Protein AF-A0A0G4EWW9-F1 (afdb_monomer_lite)

Organism: Vitrella brassicaformis (strain CCMP3155) (NCBI:txid1169540)

Sequence (139 aa):
MASVWSFIAWICAPIAATLCILLLSGVVMLERLGHALCAAHISIGLARIRVVTFITLVTLVLFAYESVDLQKMRSTQAAASPYQVQMEDRWKMNLWRHQRNWWISLFNITLWIVCWRVSQLIAYYRKRIEQLKMSIKSQ

Foldseek 3Di:
DCDPLNCLQPPLLVVLVLLLCLLVVPDPVSVVVSLVQQQDWDDDDPDTDGPLVVQLVVLVVQLVVLVVVLVVLVVVVVVDDPPCPPVVVVSVVVNVVSVVSNVSSVSSSVSSVSSNVSSVVVVVVVVVVVVVVVVVVVD

Structure (mmCIF, N/CA/C/O backbone):
data_AF-A0A0G4EWW9-F1
#
_entry.id   AF-A0A0G4EWW9-F1
#
loop_
_atom_site.group_PDB
_atom_site.id
_atom_site.type_symbol
_atom_site.label_atom_id
_atom_site.label_alt_id
_atom_site.label_comp_id
_atom_site.label_asym_id
_atom_site.label_entity_id
_atom_site.label_seq_id
_atom_site.pdbx_PDB_ins_code
_atom_site.Cartn_x
_atom_site.Cartn_y
_atom_site.Cartn_z
_atom_site.occupancy
_atom_site.B_iso_or_equiv
_atom_site.auth_seq_id
_atom_site.auth_comp_id
_atom_site.auth_asym_id
_atom_site.auth_atom_id
_atom_site.pdbx_PDB_model_num
ATOM 1 N N . MET A 1 1 ? -5.141 -10.012 -21.150 1.00 42.66 1 MET A N 1
ATOM 2 C CA . MET A 1 1 ? -4.552 -10.526 -19.894 1.00 42.66 1 MET A CA 1
ATOM 3 C C . MET A 1 1 ? -4.548 -9.386 -18.889 1.00 42.66 1 MET A C 1
ATOM 5 O O . MET A 1 1 ? -3.990 -8.340 -19.202 1.00 42.66 1 MET A O 1
ATOM 9 N N . ALA A 1 2 ? -5.239 -9.521 -17.756 1.00 55.81 2 ALA A N 1
ATOM 10 C CA . ALA A 1 2 ? -5.233 -8.483 -16.728 1.00 55.81 2 ALA A CA 1
ATOM 11 C C . ALA A 1 2 ? -3.815 -8.376 -16.152 1.00 55.81 2 ALA A C 1
ATOM 13 O O . ALA A 1 2 ? -3.299 -9.337 -15.589 1.00 55.81 2 ALA A O 1
ATOM 14 N N . SER A 1 3 ? -3.156 -7.236 -16.360 1.00 83.06 3 SER A N 1
ATOM 15 C CA . SER A 1 3 ? -1.831 -7.003 -15.788 1.00 83.06 3 SER A CA 1
ATOM 16 C C . SER A 1 3 ? -1.950 -6.785 -14.277 1.00 83.06 3 SER A C 1
ATOM 18 O O . SER A 1 3 ? -2.958 -6.251 -13.809 1.00 83.06 3 SER A O 1
ATOM 20 N N . VAL A 1 4 ? -0.915 -7.141 -13.511 1.00 83.38 4 VAL A N 1
ATOM 21 C CA . VAL A 1 4 ? -0.841 -6.860 -12.060 1.00 83.38 4 VAL A CA 1
ATOM 22 C C . VAL A 1 4 ? -1.118 -5.375 -11.775 1.00 83.38 4 VAL A C 1
ATOM 24 O O . VAL A 1 4 ? -1.815 -5.030 -10.826 1.00 83.38 4 VAL A O 1
ATOM 27 N N . TRP A 1 5 ? -0.674 -4.493 -12.670 1.00 83.38 5 TRP A N 1
ATOM 28 C CA . TRP A 1 5 ? -0.909 -3.050 -12.610 1.00 83.38 5 TRP A CA 1
ATOM 29 C C . TRP A 1 5 ? -2.377 -2.657 -12.760 1.00 83.38 5 TRP A C 1
ATOM 31 O O . TRP A 1 5 ? -2.839 -1.743 -12.084 1.00 83.38 5 TRP A O 1
ATOM 41 N N . SER A 1 6 ? -3.133 -3.370 -13.598 1.00 85.94 6 SER A N 1
ATOM 42 C CA . SER A 1 6 ? -4.578 -3.173 -13.736 1.00 85.94 6 SER A CA 1
ATOM 43 C C . SER A 1 6 ? -5.305 -3.551 -12.445 1.00 85.94 6 SER A C 1
ATOM 45 O O . SER A 1 6 ? -6.183 -2.817 -12.007 1.00 85.94 6 SER A O 1
ATOM 47 N N . PHE A 1 7 ? -4.906 -4.651 -11.799 1.00 87.56 7 PHE A N 1
ATOM 48 C CA . PHE A 1 7 ? -5.456 -5.041 -10.498 1.00 87.56 7 PHE A CA 1
ATOM 49 C C . PHE A 1 7 ? -5.157 -3.987 -9.421 1.00 87.56 7 PHE A C 1
ATOM 51 O O . PHE A 1 7 ? -6.044 -3.576 -8.675 1.00 87.56 7 PHE A O 1
ATOM 58 N N . ILE A 1 8 ? -3.919 -3.491 -9.370 1.00 87.12 8 ILE A N 1
ATOM 59 C CA . ILE A 1 8 ? -3.527 -2.467 -8.396 1.00 87.12 8 ILE A CA 1
ATOM 60 C C . ILE A 1 8 ? -4.309 -1.169 -8.612 1.00 87.12 8 ILE A C 1
ATOM 62 O O . ILE A 1 8 ? -4.832 -0.613 -7.650 1.00 87.12 8 ILE A O 1
ATOM 66 N N . ALA A 1 9 ? -4.425 -0.712 -9.858 1.00 87.19 9 ALA A N 1
ATOM 67 C CA . ALA A 1 9 ? -5.085 0.548 -10.181 1.00 87.19 9 ALA A CA 1
ATOM 68 C C . ALA A 1 9 ? -6.598 0.519 -9.923 1.00 87.19 9 ALA A C 1
ATOM 70 O O . ALA A 1 9 ? -7.145 1.501 -9.433 1.00 87.19 9 ALA A O 1
ATOM 71 N N . TRP A 1 10 ? -7.270 -0.590 -10.243 1.00 88.88 10 TRP A N 1
ATOM 72 C CA . TRP A 1 10 ? -8.736 -0.655 -10.215 1.00 88.88 10 TRP A CA 1
ATOM 73 C C . TRP A 1 10 ? -9.320 -1.275 -8.951 1.00 88.88 10 TRP A C 1
ATOM 75 O O . TRP A 1 10 ? -10.493 -1.064 -8.665 1.00 88.88 10 TRP A O 1
ATOM 85 N N . ILE A 1 11 ? -8.529 -2.032 -8.193 1.00 89.31 11 ILE A N 1
ATOM 86 C CA . ILE A 1 11 ? -9.005 -2.714 -6.985 1.00 89.31 11 ILE A CA 1
ATOM 87 C C . ILE A 1 11 ? -8.230 -2.210 -5.773 1.00 89.31 11 ILE A C 1
ATOM 89 O O . ILE A 1 11 ? -8.820 -1.662 -4.846 1.00 89.31 11 ILE A O 1
ATOM 93 N N . CYS A 1 12 ? -6.903 -2.333 -5.787 1.00 88.25 12 CYS A N 1
ATOM 94 C CA . CYS A 1 12 ? -6.093 -2.048 -4.601 1.00 88.25 12 CYS A CA 1
ATOM 95 C C . CYS A 1 12 ? -6.121 -0.560 -4.206 1.00 88.25 12 CYS A C 1
ATOM 97 O O . CYS A 1 12 ? -6.388 -0.241 -3.048 1.00 88.25 12 CYS A O 1
ATOM 99 N N . ALA A 1 13 ? -5.913 0.346 -5.164 1.00 88.56 13 ALA A N 1
ATOM 100 C CA . ALA A 1 13 ? -5.875 1.783 -4.903 1.00 88.56 13 ALA A CA 1
ATOM 101 C C . ALA A 1 13 ? -7.242 2.366 -4.483 1.00 88.56 13 ALA A C 1
ATOM 103 O O . ALA A 1 13 ? -7.275 3.101 -3.495 1.00 88.56 13 ALA A O 1
ATOM 104 N N . PRO A 1 14 ? -8.383 2.028 -5.123 1.00 91.69 14 PRO A N 1
ATOM 105 C CA . PRO A 1 14 ? -9.692 2.491 -4.661 1.00 91.69 14 PRO A CA 1
ATOM 106 C C . PRO A 1 14 ? -10.059 1.951 -3.274 1.00 91.69 14 PRO A C 1
ATOM 108 O O . PRO A 1 14 ? -10.614 2.685 -2.456 1.00 91.69 14 PRO A O 1
ATOM 111 N N . ILE A 1 15 ? -9.708 0.698 -2.963 1.00 91.31 15 ILE A N 1
ATOM 112 C CA . ILE A 1 15 ? -9.896 0.138 -1.615 1.00 91.31 15 ILE A CA 1
ATOM 113 C C . ILE A 1 15 ? -9.059 0.910 -0.589 1.00 91.31 15 ILE A C 1
ATOM 115 O O . ILE A 1 15 ? -9.567 1.291 0.461 1.00 91.31 15 ILE A O 1
ATOM 119 N N . ALA A 1 16 ? -7.794 1.198 -0.889 1.00 90.00 16 ALA A N 1
ATOM 120 C CA . ALA A 1 16 ? -6.949 1.984 0.004 1.00 90.00 16 ALA A CA 1
ATOM 121 C C . ALA A 1 16 ? -7.490 3.414 0.192 1.00 90.00 16 ALA A C 1
ATOM 123 O O . ALA A 1 16 ? -7.546 3.914 1.314 1.00 90.00 16 ALA A O 1
ATOM 124 N N . ALA A 1 17 ? -7.954 4.056 -0.883 1.00 91.69 17 ALA A N 1
ATOM 125 C CA . ALA A 1 17 ? -8.529 5.397 -0.836 1.00 91.69 17 ALA A CA 1
ATOM 126 C C . ALA A 1 17 ? -9.816 5.434 0.000 1.00 91.69 17 ALA A C 1
ATOM 128 O O . ALA A 1 17 ? -9.949 6.277 0.885 1.00 91.69 17 ALA A O 1
ATOM 129 N N . THR A 1 18 ? -10.735 4.491 -0.228 1.00 91.56 18 THR A N 1
ATOM 130 C CA . THR A 1 18 ? -11.964 4.366 0.569 1.00 91.56 18 THR A CA 1
ATOM 131 C C . THR A 1 18 ? -11.648 4.114 2.037 1.00 91.56 18 THR A C 1
ATOM 133 O O . THR A 1 18 ? -12.146 4.849 2.882 1.00 91.56 18 THR A O 1
ATOM 136 N N . LEU A 1 19 ? -10.759 3.171 2.365 1.00 89.31 19 LEU A N 1
ATOM 137 C CA . LEU A 1 19 ? -10.328 2.940 3.748 1.00 89.31 19 LEU A CA 1
ATOM 138 C C . LEU A 1 19 ? -9.761 4.202 4.399 1.00 89.31 19 LEU A C 1
ATOM 140 O O . LEU A 1 19 ? -10.095 4.503 5.543 1.00 89.31 19 LEU A O 1
ATOM 144 N N . CYS A 1 20 ? -8.942 4.961 3.676 1.00 90.31 20 CYS A N 1
ATOM 145 C CA . CYS A 1 20 ? -8.372 6.190 4.204 1.00 90.31 20 CYS A CA 1
ATOM 146 C C . CYS A 1 20 ? -9.462 7.254 4.429 1.00 90.31 20 CYS A C 1
ATOM 148 O O . CYS A 1 20 ? -9.456 7.884 5.482 1.00 90.31 20 CYS A O 1
ATOM 150 N N . ILE A 1 21 ? -10.456 7.385 3.541 1.00 90.25 21 ILE A N 1
ATOM 151 C CA . ILE A 1 21 ? -11.630 8.250 3.768 1.00 90.25 21 ILE A CA 1
ATOM 152 C C . ILE A 1 21 ? -12.421 7.795 5.001 1.00 90.25 21 ILE A C 1
ATOM 154 O O . ILE A 1 21 ? -12.771 8.627 5.833 1.00 90.25 21 ILE A O 1
ATOM 158 N N . LEU A 1 22 ? -12.672 6.490 5.167 1.00 89.38 22 LEU A N 1
ATOM 159 C CA . LEU A 1 22 ? -13.368 5.967 6.349 1.00 89.38 22 LEU A CA 1
ATOM 160 C C . LEU A 1 22 ? -12.618 6.313 7.643 1.00 89.38 22 LEU A C 1
ATOM 162 O O . LEU A 1 22 ? -13.238 6.758 8.608 1.00 89.38 22 LEU A O 1
ATOM 166 N N . LEU A 1 23 ? -11.294 6.140 7.653 1.00 87.12 23 LEU A N 1
ATOM 167 C CA . LEU A 1 23 ? -10.437 6.435 8.803 1.00 87.12 23 LEU A CA 1
ATOM 168 C C . LEU A 1 23 ? -10.316 7.939 9.100 1.00 87.12 23 LEU A C 1
ATOM 170 O O . LEU A 1 23 ? -10.106 8.303 10.251 1.00 87.12 23 LEU A O 1
ATOM 174 N N . LEU A 1 24 ? -10.438 8.797 8.085 1.00 88.25 24 LEU A N 1
ATOM 175 C CA . LEU A 1 24 ? -10.358 10.260 8.204 1.00 88.25 24 LEU A CA 1
ATOM 176 C C . LEU A 1 24 ? -11.728 10.934 8.380 1.00 88.25 24 LEU A C 1
ATOM 178 O O . LEU A 1 24 ? -11.789 12.142 8.582 1.00 88.25 24 LEU A O 1
ATOM 182 N N . SER A 1 25 ? -12.825 10.177 8.306 1.00 89.06 25 SER A N 1
ATOM 183 C CA . SER A 1 25 ? -14.189 10.723 8.339 1.00 89.06 25 SER A CA 1
ATOM 184 C C . SER A 1 25 ? -14.584 11.373 9.672 1.00 89.06 25 SER A C 1
ATOM 186 O O . SER A 1 25 ? -15.560 12.118 9.708 1.00 89.06 25 SER A O 1
ATOM 188 N N . GLY A 1 26 ? -13.881 11.077 10.773 1.00 79.69 26 GLY A N 1
ATOM 189 C CA . GLY A 1 26 ? -14.221 11.564 12.116 1.00 79.69 26 GLY A CA 1
ATOM 190 C C . GLY A 1 26 ? -15.466 10.907 12.729 1.00 79.69 26 GLY A C 1
ATOM 191 O O . GLY A 1 26 ? -15.877 11.248 13.839 1.00 79.69 26 GLY A O 1
ATOM 192 N N . VAL A 1 27 ? -16.100 9.968 12.020 1.00 86.69 27 VAL A N 1
ATOM 193 C CA . VAL A 1 27 ? -17.295 9.263 12.487 1.00 86.69 27 VAL A CA 1
ATOM 194 C C . VAL A 1 27 ? -16.880 7.952 13.142 1.00 86.69 27 VAL A C 1
ATOM 196 O O . VAL A 1 27 ? -16.399 7.031 12.484 1.00 86.69 27 VAL A O 1
ATOM 199 N N . VAL A 1 28 ? -17.165 7.815 14.439 1.00 83.06 28 VAL A N 1
ATOM 200 C CA . VAL A 1 28 ? -16.727 6.674 15.268 1.00 83.06 28 VAL A CA 1
ATOM 201 C C . VAL A 1 28 ? -17.115 5.307 14.683 1.00 83.06 28 VAL A C 1
ATOM 203 O O . VAL A 1 28 ? -16.366 4.340 14.833 1.00 83.06 28 VAL A O 1
ATOM 206 N N . MET A 1 29 ? -18.276 5.185 14.029 1.00 82.81 29 MET A N 1
ATOM 207 C CA . MET A 1 29 ? -18.691 3.930 13.384 1.00 82.81 29 MET A CA 1
ATOM 208 C C . MET A 1 29 ? -17.867 3.606 12.132 1.00 82.81 29 MET A C 1
ATOM 210 O O . MET A 1 29 ? -17.411 2.472 11.984 1.00 82.81 29 MET A O 1
ATOM 214 N N . LEU A 1 30 ? -17.634 4.593 11.264 1.00 84.62 30 LEU A N 1
ATOM 215 C CA . LEU A 1 30 ? -16.843 4.427 10.041 1.00 84.62 30 LEU A CA 1
ATOM 216 C C . LEU A 1 30 ? -15.375 4.147 10.371 1.00 84.62 30 LEU A C 1
ATOM 218 O O . LEU A 1 30 ? -14.778 3.233 9.806 1.00 84.62 30 LEU A O 1
ATOM 222 N N . GLU A 1 31 ? -14.827 4.836 11.369 1.00 85.94 31 GLU A N 1
ATOM 223 C CA . GLU A 1 31 ? -13.478 4.578 11.874 1.00 85.94 31 GLU A CA 1
ATOM 224 C C . GLU A 1 31 ? -13.330 3.164 12.441 1.00 85.94 31 GLU A C 1
ATOM 226 O O . GLU A 1 31 ? -12.299 2.522 12.248 1.00 85.94 31 GLU A O 1
ATOM 231 N N . ARG A 1 32 ? -14.354 2.642 13.135 1.00 83.06 32 ARG A N 1
ATOM 232 C CA . ARG A 1 32 ? -14.350 1.257 13.640 1.00 83.06 32 ARG A CA 1
ATOM 233 C C . ARG A 1 32 ? -14.302 0.245 12.505 1.00 83.06 32 ARG A C 1
ATOM 235 O O . ARG A 1 32 ? -13.534 -0.709 12.606 1.00 83.06 32 ARG A O 1
ATOM 242 N N . LEU A 1 33 ? -15.091 0.454 11.454 1.00 84.62 33 LEU A N 1
ATOM 243 C CA . LEU A 1 33 ? -15.097 -0.408 10.272 1.00 84.62 33 LEU A CA 1
ATOM 244 C C . LEU A 1 33 ? -13.756 -0.346 9.535 1.00 84.62 33 LEU A C 1
ATOM 246 O O . LEU A 1 33 ? -13.153 -1.387 9.279 1.00 84.62 33 LEU A O 1
ATOM 250 N N . GLY A 1 34 ? -13.245 0.862 9.280 1.00 83.81 34 GLY A N 1
ATOM 251 C CA . GLY A 1 34 ? -11.931 1.063 8.668 1.00 83.81 34 GLY A CA 1
ATOM 252 C C . GLY A 1 34 ? -10.815 0.410 9.486 1.00 83.81 34 GLY A C 1
ATOM 253 O O . GLY A 1 34 ? -9.998 -0.334 8.949 1.00 83.81 34 GLY A O 1
ATOM 254 N N . HIS A 1 35 ? -10.826 0.591 10.809 1.00 85.81 35 HIS A N 1
ATOM 255 C CA . HIS A 1 35 ? -9.863 -0.049 11.700 1.00 85.81 35 HIS A CA 1
ATOM 256 C C . HIS A 1 35 ? -9.999 -1.576 11.705 1.00 85.81 35 HIS A C 1
ATOM 258 O O . HIS A 1 35 ? -8.982 -2.259 11.700 1.00 85.81 35 HIS A O 1
ATOM 264 N N . ALA A 1 36 ? -11.214 -2.132 11.720 1.00 84.56 36 ALA A N 1
ATOM 265 C CA . ALA A 1 36 ? -11.426 -3.580 11.695 1.00 84.56 36 ALA A CA 1
ATOM 266 C C . ALA A 1 36 ? -10.855 -4.215 10.419 1.00 84.56 36 ALA A C 1
ATOM 268 O O . ALA A 1 36 ? -10.164 -5.230 10.496 1.00 84.56 36 ALA A O 1
ATOM 269 N N . LEU A 1 37 ? -11.065 -3.573 9.267 1.00 84.25 37 LEU A N 1
ATOM 270 C CA . LEU A 1 37 ? -10.495 -4.003 7.989 1.00 84.25 37 LEU A CA 1
ATOM 271 C C . LEU A 1 37 ? -8.965 -3.866 7.975 1.00 84.25 37 LEU A C 1
ATOM 273 O O . LEU A 1 37 ? -8.267 -4.776 7.532 1.00 84.25 37 LEU A O 1
ATOM 277 N N . CYS A 1 38 ? -8.418 -2.777 8.524 1.00 83.81 38 CYS A N 1
ATOM 278 C CA . CYS A 1 38 ? -6.969 -2.589 8.621 1.00 83.81 38 CYS A CA 1
ATOM 279 C C . CYS A 1 38 ? -6.286 -3.530 9.630 1.00 83.81 38 CYS A C 1
ATOM 281 O O . CYS A 1 38 ? -5.117 -3.891 9.464 1.00 83.81 38 CYS A O 1
ATOM 283 N N . ALA A 1 39 ? -7.004 -3.924 10.679 1.00 80.62 39 ALA A N 1
ATOM 284 C CA . ALA A 1 39 ? -6.556 -4.859 11.701 1.00 80.62 39 ALA A CA 1
ATOM 285 C C . ALA A 1 39 ? -6.836 -6.322 11.331 1.00 80.62 39 ALA A C 1
ATOM 287 O O . ALA A 1 39 ? -6.521 -7.207 12.123 1.00 80.62 39 ALA A O 1
ATOM 288 N N . ALA A 1 40 ? -7.395 -6.598 10.148 1.00 84.38 40 ALA A N 1
ATOM 289 C CA . ALA A 1 40 ? -7.554 -7.959 9.666 1.00 84.38 40 ALA A CA 1
ATOM 290 C C . ALA A 1 40 ? -6.184 -8.651 9.586 1.00 84.38 40 ALA A C 1
ATOM 292 O O . ALA A 1 40 ? -5.191 -8.089 9.106 1.00 84.38 40 ALA A O 1
ATOM 293 N N . HIS A 1 41 ? -6.130 -9.882 10.084 1.00 84.69 41 HIS A N 1
ATOM 294 C CA . HIS A 1 41 ? -4.922 -10.692 10.128 1.00 84.69 41 HIS A CA 1
ATOM 295 C C . HIS A 1 41 ? -5.053 -11.872 9.174 1.00 84.69 41 HIS A C 1
ATOM 297 O O . HIS A 1 41 ? -6.084 -12.538 9.144 1.00 84.69 41 HIS A O 1
ATOM 303 N N . ILE A 1 42 ? -3.979 -12.157 8.444 1.00 81.44 42 ILE A N 1
ATOM 304 C CA . ILE A 1 42 ? -3.823 -13.406 7.703 1.00 81.44 42 ILE A CA 1
ATOM 305 C C . ILE A 1 42 ? -2.849 -14.261 8.512 1.00 81.44 42 ILE A C 1
ATOM 307 O O . ILE A 1 42 ? -1.732 -13.832 8.820 1.00 81.44 42 ILE A O 1
ATOM 311 N N . SER A 1 43 ? -3.285 -15.456 8.903 1.00 79.12 43 SER A N 1
ATOM 312 C CA . SER A 1 43 ? -2.420 -16.464 9.514 1.00 79.12 43 SER A CA 1
ATOM 313 C C . SER A 1 43 ? -1.813 -17.330 8.416 1.00 79.12 43 SER A C 1
ATOM 315 O O . SER A 1 43 ? -2.530 -18.095 7.774 1.00 79.12 43 SER A O 1
ATOM 317 N N . ILE A 1 44 ? -0.502 -17.218 8.208 1.00 76.44 44 ILE A N 1
ATOM 318 C CA . ILE A 1 44 ? 0.255 -18.114 7.328 1.00 76.44 44 ILE A CA 1
ATOM 319 C C . ILE A 1 44 ? 1.140 -18.962 8.242 1.00 76.44 44 ILE A C 1
ATOM 321 O O . ILE A 1 44 ? 2.186 -18.512 8.712 1.00 76.44 44 ILE A O 1
ATOM 325 N N . GLY A 1 45 ? 0.673 -20.168 8.571 1.00 79.75 45 GLY A N 1
ATOM 326 C CA . GLY A 1 45 ? 1.338 -21.043 9.540 1.00 79.75 45 GLY A CA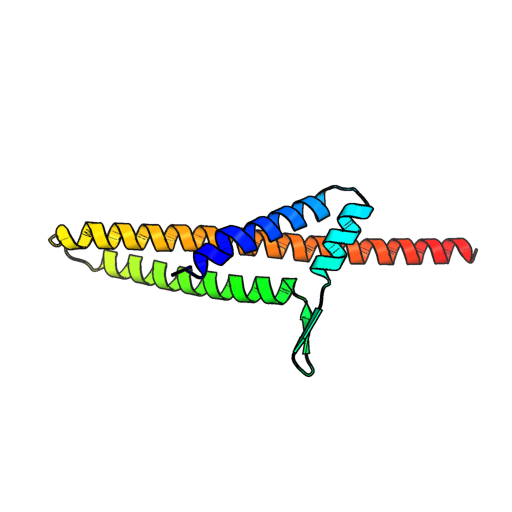 1
ATOM 327 C C . GLY A 1 45 ? 1.454 -20.392 10.927 1.00 79.75 45 GLY A C 1
ATOM 328 O O . GLY A 1 45 ? 0.445 -20.068 11.550 1.00 79.75 45 GLY A O 1
ATOM 329 N N . LEU A 1 46 ? 2.691 -20.188 11.400 1.00 74.69 46 LEU A N 1
ATOM 330 C CA . LEU A 1 46 ? 3.009 -19.599 12.712 1.00 74.69 46 LEU A CA 1
ATOM 331 C C . LEU A 1 46 ? 3.012 -18.058 12.718 1.00 74.69 46 LEU A C 1
ATOM 333 O O . LEU A 1 46 ? 2.956 -17.446 13.784 1.00 74.69 46 LEU A O 1
ATOM 337 N N . ALA A 1 47 ? 3.073 -17.413 11.549 1.00 74.81 47 ALA A N 1
ATOM 338 C CA . ALA A 1 47 ? 3.158 -15.960 11.446 1.00 74.81 47 ALA A CA 1
ATOM 339 C C . ALA A 1 47 ? 1.765 -15.328 11.279 1.00 74.81 47 ALA A C 1
ATOM 341 O O . ALA A 1 47 ? 1.020 -15.653 10.351 1.00 74.81 47 ALA A O 1
ATOM 342 N N . ARG A 1 48 ? 1.418 -14.380 12.162 1.00 77.62 48 ARG A N 1
ATOM 343 C CA . ARG A 1 48 ? 0.213 -13.538 12.046 1.00 77.62 48 ARG A CA 1
ATOM 344 C C . ARG A 1 48 ? 0.595 -12.167 11.507 1.00 77.62 48 ARG A C 1
ATOM 346 O O . ARG A 1 48 ? 1.048 -11.307 12.260 1.00 77.62 48 ARG A O 1
ATOM 353 N N . ILE A 1 49 ? 0.379 -11.948 10.214 1.00 83.00 49 ILE A N 1
ATOM 354 C CA . ILE A 1 49 ? 0.699 -10.676 9.553 1.00 83.00 49 ILE A CA 1
ATOM 355 C C . ILE A 1 49 ? -0.602 -9.906 9.316 1.00 83.00 49 ILE A C 1
ATOM 357 O O . ILE A 1 49 ? -1.633 -10.487 8.975 1.00 83.00 49 ILE A O 1
ATOM 361 N N . ARG A 1 50 ? -0.585 -8.588 9.540 1.00 86.50 50 ARG A N 1
ATOM 362 C CA . ARG A 1 50 ? -1.728 -7.726 9.206 1.00 86.50 50 ARG A CA 1
ATOM 363 C C . ARG A 1 50 ? -1.837 -7.594 7.691 1.00 86.50 50 ARG A C 1
ATOM 365 O O . ARG A 1 50 ? -0.827 -7.350 7.033 1.00 86.50 50 ARG A O 1
ATOM 372 N N . VAL A 1 51 ? -3.058 -7.679 7.163 1.00 85.69 51 VAL A N 1
ATOM 373 C CA . VAL A 1 51 ? -3.347 -7.545 5.722 1.00 85.69 51 VAL A CA 1
ATOM 374 C C . VAL A 1 51 ? -2.720 -6.269 5.161 1.00 85.69 51 VAL A C 1
ATOM 376 O O . VAL A 1 51 ? -2.033 -6.311 4.146 1.00 85.69 51 VAL A O 1
ATOM 379 N N . VAL A 1 52 ? -2.881 -5.150 5.872 1.00 87.38 52 VAL A N 1
ATOM 380 C CA . VAL A 1 52 ? -2.311 -3.851 5.490 1.00 87.38 52 VAL A CA 1
ATOM 381 C C . VAL A 1 52 ? -0.796 -3.931 5.337 1.00 87.38 52 VAL A C 1
ATOM 383 O O . VAL A 1 52 ? -0.266 -3.519 4.316 1.00 87.38 52 VAL A O 1
ATOM 386 N N . THR A 1 53 ? -0.090 -4.508 6.313 1.00 86.12 53 THR A N 1
ATOM 387 C CA . THR A 1 53 ? 1.373 -4.640 6.262 1.00 86.12 53 THR A CA 1
ATOM 388 C C . THR A 1 53 ? 1.814 -5.506 5.087 1.00 86.12 53 THR A C 1
ATOM 390 O O . THR A 1 53 ? 2.779 -5.165 4.409 1.00 86.12 53 THR A O 1
ATOM 393 N N . PHE A 1 54 ? 1.092 -6.594 4.815 1.00 88.62 54 PHE A N 1
ATOM 394 C CA . PHE A 1 54 ? 1.371 -7.460 3.676 1.00 88.62 54 PHE A CA 1
ATOM 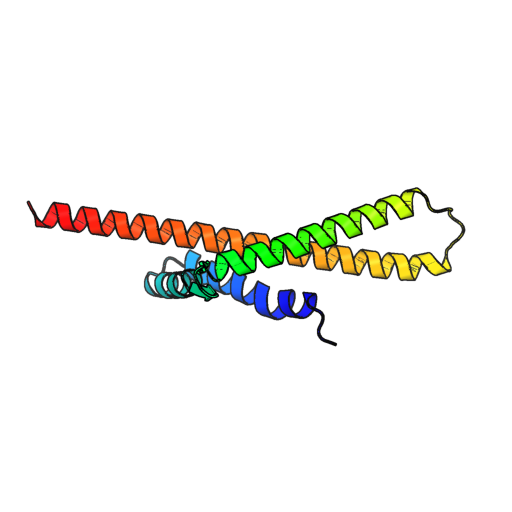395 C C . PHE A 1 54 ? 1.198 -6.722 2.340 1.00 88.62 54 PHE A C 1
ATOM 397 O O . PHE A 1 54 ? 2.115 -6.724 1.521 1.00 88.62 54 PHE A O 1
ATOM 404 N N . ILE A 1 55 ? 0.071 -6.030 2.140 1.00 88.88 55 ILE A N 1
ATOM 405 C CA . ILE A 1 55 ? -0.189 -5.277 0.905 1.00 88.88 55 ILE A CA 1
ATOM 406 C C . ILE A 1 55 ? 0.835 -4.147 0.733 1.00 88.88 55 ILE A C 1
ATOM 408 O O . ILE A 1 55 ? 1.399 -3.999 -0.352 1.00 88.88 55 ILE A O 1
ATOM 412 N N . THR A 1 56 ? 1.157 -3.402 1.797 1.00 89.25 56 THR A N 1
ATOM 413 C CA . THR A 1 56 ? 2.196 -2.363 1.748 1.00 89.25 56 THR A CA 1
ATOM 414 C C . THR A 1 56 ? 3.540 -2.940 1.306 1.00 89.25 56 THR A C 1
ATOM 416 O O . THR A 1 56 ? 4.173 -2.376 0.420 1.00 89.25 56 THR A O 1
ATOM 419 N N . LEU A 1 57 ? 3.965 -4.085 1.851 1.00 90.94 57 LEU A N 1
ATOM 420 C CA . LEU A 1 57 ? 5.229 -4.721 1.462 1.00 90.94 57 LEU A CA 1
ATOM 421 C C . LEU A 1 57 ? 5.232 -5.171 -0.001 1.00 90.94 57 LEU A C 1
ATOM 423 O O . LEU A 1 57 ? 6.190 -4.893 -0.718 1.00 90.94 57 LEU A O 1
ATOM 427 N N . VAL A 1 58 ? 4.158 -5.813 -0.467 1.00 90.31 58 VAL A N 1
ATOM 428 C CA . VAL A 1 58 ? 4.037 -6.234 -1.873 1.00 90.31 58 VAL A CA 1
ATOM 429 C C . VAL A 1 58 ? 4.129 -5.025 -2.803 1.00 90.31 58 VAL A C 1
ATOM 431 O O . VAL A 1 58 ? 4.872 -5.039 -3.781 1.00 90.31 58 VAL A O 1
ATOM 434 N N . THR A 1 59 ? 3.408 -3.951 -2.482 1.00 89.44 59 THR A N 1
ATOM 435 C CA . THR A 1 59 ? 3.409 -2.734 -3.305 1.00 89.44 59 THR A CA 1
ATOM 436 C C . THR A 1 59 ? 4.765 -2.035 -3.292 1.00 89.44 59 THR A C 1
ATOM 438 O O . THR A 1 59 ? 5.211 -1.584 -4.344 1.00 89.44 59 THR A O 1
ATOM 441 N N . LEU A 1 60 ? 5.467 -2.041 -2.154 1.00 92.81 60 LEU A N 1
ATOM 442 C CA . LEU A 1 60 ? 6.826 -1.519 -2.017 1.00 92.81 60 LEU A CA 1
ATOM 443 C C . LEU A 1 60 ? 7.829 -2.265 -2.903 1.00 92.81 60 LEU A C 1
ATOM 445 O O . LEU A 1 60 ? 8.637 -1.630 -3.577 1.00 92.81 60 LEU A O 1
ATOM 449 N N . VAL A 1 61 ? 7.757 -3.598 -2.945 1.00 92.81 61 VAL A N 1
ATOM 450 C CA . VAL A 1 61 ? 8.612 -4.417 -3.820 1.00 92.81 61 VAL A CA 1
ATOM 451 C C . VAL A 1 61 ? 8.348 -4.096 -5.293 1.00 92.81 61 VAL A C 1
ATOM 453 O O . VAL A 1 61 ? 9.292 -3.925 -6.062 1.00 92.81 61 VAL A O 1
ATOM 456 N N . LEU A 1 62 ? 7.080 -3.952 -5.685 1.00 89.62 62 LEU A N 1
ATOM 457 C CA . LEU A 1 62 ? 6.710 -3.591 -7.057 1.00 89.62 62 LEU A CA 1
ATOM 458 C C . LEU A 1 62 ? 7.198 -2.189 -7.451 1.00 89.62 62 LEU A C 1
ATOM 460 O O . LEU A 1 62 ? 7.680 -1.999 -8.565 1.00 89.62 62 LEU A O 1
ATOM 464 N N . PHE A 1 63 ? 7.126 -1.220 -6.539 1.00 92.12 63 PHE A N 1
ATOM 465 C CA . PHE A 1 63 ? 7.685 0.116 -6.756 1.00 92.12 63 PHE A CA 1
ATOM 466 C C . PHE A 1 63 ? 9.210 0.092 -6.891 1.00 92.12 63 PHE A C 1
ATOM 468 O O . PHE A 1 63 ? 9.762 0.772 -7.757 1.00 92.12 63 PHE A O 1
ATOM 475 N N . ALA A 1 64 ? 9.902 -0.698 -6.066 1.00 92.56 64 ALA A N 1
ATOM 476 C CA . ALA A 1 64 ? 11.349 -0.860 -6.166 1.00 92.56 64 ALA A CA 1
ATOM 477 C C . ALA A 1 64 ? 11.745 -1.489 -7.511 1.00 92.56 64 ALA A C 1
ATOM 479 O O . ALA A 1 64 ? 12.662 -1.001 -8.169 1.00 92.56 64 ALA A O 1
ATOM 480 N N . TYR A 1 65 ? 11.008 -2.513 -7.952 1.00 91.50 65 TYR A N 1
ATOM 481 C CA . TYR A 1 65 ? 11.196 -3.145 -9.256 1.00 91.50 65 TYR A CA 1
ATOM 482 C C . TYR A 1 65 ? 11.053 -2.137 -10.410 1.00 91.50 65 TYR A C 1
ATOM 484 O O . TYR A 1 65 ? 11.971 -1.995 -11.216 1.00 91.50 65 TYR A O 1
ATOM 492 N N . GLU A 1 66 ? 9.958 -1.369 -10.442 1.00 90.81 66 GLU A N 1
ATOM 493 C CA . GLU A 1 66 ? 9.752 -0.339 -11.471 1.00 90.81 66 GLU A CA 1
ATOM 494 C C . GLU A 1 66 ? 10.810 0.770 -11.397 1.00 90.81 66 GLU A C 1
ATOM 496 O O . GLU A 1 66 ? 11.277 1.246 -12.427 1.00 90.81 66 GLU A O 1
ATOM 501 N N . SER A 1 67 ? 11.248 1.159 -10.195 1.00 91.62 67 SER A N 1
ATOM 502 C CA . SER A 1 67 ? 12.301 2.170 -10.018 1.00 91.62 67 SER A CA 1
ATOM 503 C C . SER A 1 67 ? 13.626 1.727 -10.645 1.00 91.62 67 SER A C 1
ATOM 505 O O . SER A 1 67 ? 14.288 2.520 -11.318 1.00 91.62 67 SER A O 1
ATOM 507 N N . VAL A 1 68 ? 13.989 0.454 -10.471 1.00 93.00 68 VAL A N 1
ATOM 508 C CA . VAL A 1 68 ? 15.196 -0.130 -11.066 1.00 93.00 68 VAL A CA 1
ATOM 509 C C . VAL A 1 68 ? 15.074 -0.210 -12.588 1.00 93.00 68 VAL A C 1
ATOM 511 O O . VAL A 1 68 ? 16.011 0.169 -13.291 1.00 93.00 68 VAL A O 1
ATOM 514 N N . ASP A 1 69 ? 13.938 -0.660 -13.120 1.00 89.00 69 ASP A N 1
ATOM 515 C CA . ASP A 1 69 ? 13.754 -0.767 -14.571 1.00 89.00 69 ASP A CA 1
ATOM 516 C C . ASP A 1 69 ? 13.705 0.611 -15.254 1.00 89.00 69 ASP A C 1
ATOM 518 O O . ASP A 1 69 ? 14.340 0.803 -16.292 1.00 89.00 69 ASP A O 1
ATOM 522 N N . LEU A 1 70 ? 13.082 1.618 -14.635 1.00 89.44 70 LEU A N 1
ATOM 523 C CA . LEU A 1 70 ? 13.141 3.009 -15.101 1.00 89.44 70 LEU A CA 1
ATOM 524 C C . LEU A 1 70 ? 14.567 3.567 -15.111 1.00 89.44 70 LEU A C 1
ATOM 526 O O . LEU A 1 70 ? 14.944 4.282 -16.043 1.00 89.44 70 LEU A O 1
ATOM 530 N N . GLN A 1 71 ? 15.368 3.247 -14.093 1.00 90.62 71 GLN A N 1
ATOM 531 C CA . GLN A 1 71 ? 16.762 3.676 -14.028 1.00 90.62 71 GLN A CA 1
ATOM 532 C C . GLN A 1 71 ? 17.600 3.020 -15.130 1.00 90.62 71 GLN A C 1
ATOM 534 O O . GLN A 1 71 ? 18.351 3.717 -15.817 1.00 90.62 71 GLN A O 1
ATOM 539 N N . LYS A 1 72 ? 17.420 1.712 -15.358 1.00 88.19 72 LYS A N 1
ATOM 540 C CA . LYS A 1 72 ? 18.057 1.000 -16.475 1.00 88.19 72 LYS A CA 1
ATOM 541 C C . LYS A 1 72 ? 17.687 1.644 -17.804 1.00 88.19 72 LYS A C 1
ATOM 543 O O . LYS A 1 72 ? 18.582 1.982 -18.573 1.00 88.19 72 LYS A O 1
ATOM 548 N N . MET A 1 73 ? 16.401 1.912 -18.038 1.00 83.88 73 MET A N 1
ATOM 549 C CA . MET A 1 73 ? 15.953 2.533 -19.284 1.00 83.88 73 MET A CA 1
ATOM 550 C C . MET A 1 73 ? 16.610 3.897 -19.520 1.00 83.88 73 MET A C 1
ATOM 552 O O . MET A 1 73 ? 17.160 4.144 -20.592 1.00 83.88 73 MET A O 1
ATOM 556 N N . ARG A 1 74 ? 16.651 4.762 -18.502 1.00 83.56 74 ARG A N 1
ATOM 557 C CA . ARG A 1 74 ? 17.336 6.062 -18.603 1.00 83.56 74 ARG A CA 1
ATOM 558 C C . ARG A 1 74 ? 18.823 5.917 -18.934 1.00 83.56 74 ARG A C 1
ATOM 560 O O . ARG A 1 74 ? 19.328 6.665 -19.766 1.00 83.56 74 ARG A O 1
ATOM 567 N N . SER A 1 75 ? 19.510 4.948 -18.326 1.00 82.94 75 SER A N 1
ATOM 568 C CA . SER A 1 75 ? 20.929 4.697 -18.610 1.00 82.94 75 SER A CA 1
ATOM 569 C C . SER A 1 75 ? 21.173 4.176 -20.032 1.00 82.94 75 SER A C 1
ATOM 571 O O . SER A 1 75 ? 22.116 4.611 -20.685 1.00 82.94 75 SER A O 1
ATOM 573 N N . THR A 1 76 ? 20.290 3.318 -20.555 1.00 80.56 76 THR A N 1
ATOM 574 C CA . THR A 1 76 ? 20.364 2.828 -21.940 1.00 80.56 76 THR A CA 1
ATOM 575 C C . THR A 1 76 ? 20.119 3.948 -22.947 1.00 80.56 76 THR A C 1
ATOM 577 O O . THR A 1 76 ? 20.817 4.018 -23.953 1.00 80.56 76 THR A O 1
ATOM 580 N N . GLN A 1 77 ? 19.182 4.859 -22.667 1.00 74.38 77 GLN A N 1
ATOM 581 C CA . GLN A 1 77 ? 18.932 6.024 -23.520 1.00 74.38 77 GLN A CA 1
ATOM 582 C C . GLN A 1 77 ? 20.136 6.974 -23.565 1.00 74.38 77 GLN A C 1
ATOM 584 O O . GLN A 1 77 ? 20.465 7.479 -24.633 1.00 74.38 77 GLN A O 1
ATOM 589 N N . ALA A 1 78 ? 20.815 7.188 -22.435 1.00 73.25 78 ALA A N 1
ATOM 590 C CA . ALA A 1 78 ? 22.019 8.018 -22.380 1.00 73.25 78 ALA A CA 1
ATOM 591 C C . ALA A 1 78 ? 23.191 7.442 -23.201 1.00 73.25 78 ALA A C 1
ATOM 593 O O . ALA A 1 78 ? 24.064 8.194 -23.624 1.00 73.25 78 ALA A O 1
ATOM 594 N N . ALA A 1 79 ? 23.203 6.126 -23.438 1.00 76.00 79 ALA A N 1
ATOM 595 C CA . ALA A 1 79 ? 24.225 5.428 -24.217 1.00 76.00 79 ALA A CA 1
ATOM 596 C C . ALA A 1 79 ? 23.840 5.196 -25.697 1.00 76.00 79 ALA A C 1
ATOM 598 O O . ALA A 1 79 ? 24.651 4.669 -26.460 1.00 76.00 79 ALA A O 1
ATOM 599 N N . ALA A 1 80 ? 22.616 5.542 -26.116 1.00 71.56 80 ALA A N 1
ATOM 600 C CA . ALA A 1 80 ? 22.101 5.230 -27.450 1.00 71.56 80 ALA A CA 1
ATOM 601 C C . ALA A 1 80 ? 22.439 6.313 -28.498 1.00 71.56 80 ALA A C 1
ATOM 603 O O . ALA A 1 80 ? 22.347 7.510 -28.236 1.00 71.56 80 ALA A O 1
ATOM 604 N N . SER A 1 81 ? 22.803 5.875 -29.711 1.00 61.75 81 SER A N 1
ATOM 605 C CA . SER A 1 81 ? 23.138 6.730 -30.865 1.00 61.75 81 SER A CA 1
ATOM 606 C C . SER A 1 81 ? 21.879 7.307 -31.549 1.00 61.75 81 SER A C 1
ATOM 608 O O . SER A 1 81 ? 20.880 6.593 -31.666 1.00 61.75 81 SER A O 1
ATOM 610 N N . PRO A 1 82 ? 21.907 8.557 -32.062 1.00 61.28 82 PRO A N 1
ATOM 611 C CA . PRO A 1 82 ? 20.733 9.282 -32.579 1.00 61.28 82 PRO A CA 1
ATOM 612 C C . PRO A 1 82 ? 20.054 8.709 -33.844 1.00 61.28 82 PRO A C 1
ATOM 614 O O . PRO A 1 82 ? 19.046 9.253 -34.282 1.00 61.28 82 PRO A O 1
ATOM 617 N N . TYR A 1 83 ? 20.548 7.621 -34.445 1.00 54.75 83 TYR A N 1
ATOM 618 C CA . TYR A 1 83 ? 20.067 7.118 -35.747 1.00 54.75 83 TYR A CA 1
ATOM 619 C C . TYR A 1 83 ? 18.918 6.083 -35.696 1.00 54.75 83 TYR A C 1
ATOM 621 O O . TYR A 1 83 ? 18.557 5.519 -36.728 1.00 54.75 83 TYR A O 1
ATOM 629 N N . GLN A 1 84 ? 18.296 5.819 -34.540 1.00 60.16 84 GLN A N 1
ATOM 630 C CA . GLN A 1 84 ? 17.251 4.783 -34.397 1.00 60.16 84 GLN A CA 1
ATOM 631 C C . GLN A 1 84 ? 15.817 5.336 -34.278 1.00 60.16 84 GLN A C 1
ATOM 633 O O . GLN A 1 84 ? 15.095 5.024 -33.333 1.00 60.16 84 GLN A O 1
ATOM 638 N N . VAL A 1 85 ? 15.366 6.097 -35.279 1.00 59.00 85 VAL A N 1
ATOM 639 C CA . VAL A 1 85 ? 14.033 6.744 -35.306 1.00 59.00 85 VAL A CA 1
ATOM 640 C C . VAL A 1 85 ? 12.870 5.739 -35.166 1.00 59.00 85 VAL A C 1
ATOM 642 O O . VAL A 1 85 ? 11.870 6.021 -34.518 1.00 59.00 85 VAL A O 1
ATOM 645 N N . GLN A 1 86 ? 12.999 4.517 -35.698 1.00 57.75 86 GLN A N 1
ATOM 646 C CA . GLN A 1 86 ? 11.910 3.522 -35.681 1.00 57.75 86 GLN A CA 1
ATOM 647 C C . GLN A 1 86 ? 11.792 2.736 -34.358 1.00 57.75 86 GLN A C 1
ATOM 649 O O . GLN A 1 86 ? 10.724 2.216 -34.031 1.00 57.75 86 GLN A O 1
ATOM 654 N N . MET A 1 87 ? 12.878 2.651 -33.578 1.00 62.09 87 MET A N 1
ATOM 655 C CA . MET A 1 87 ? 12.857 2.064 -32.226 1.00 62.09 87 MET A CA 1
ATOM 656 C C . MET A 1 87 ? 12.422 3.087 -31.171 1.00 62.09 87 MET A C 1
ATOM 658 O O . MET A 1 87 ? 12.001 2.703 -30.077 1.00 62.09 87 MET A O 1
ATOM 662 N N . GLU A 1 88 ? 12.475 4.376 -31.511 1.00 74.25 88 GLU A N 1
ATOM 663 C CA . GLU A 1 88 ? 12.177 5.485 -30.613 1.00 74.25 88 GLU A CA 1
ATOM 664 C C . GLU A 1 88 ? 10.711 5.494 -30.154 1.00 74.25 88 GLU A C 1
ATOM 666 O O . GLU A 1 88 ? 10.444 5.687 -28.968 1.00 74.25 88 GLU A O 1
ATOM 671 N N . ASP A 1 89 ? 9.757 5.196 -31.040 1.00 79.94 89 ASP A N 1
ATOM 672 C CA . ASP A 1 89 ? 8.329 5.188 -30.688 1.00 79.94 89 ASP A CA 1
ATOM 673 C C . ASP A 1 89 ? 7.963 4.036 -29.750 1.00 79.94 89 ASP A C 1
ATOM 675 O O . ASP A 1 89 ? 7.303 4.235 -28.726 1.00 79.94 89 ASP A O 1
ATOM 679 N N . ARG A 1 90 ? 8.444 2.819 -30.038 1.00 81.12 90 ARG A N 1
ATOM 680 C CA . ARG A 1 90 ? 8.227 1.656 -29.159 1.00 81.12 90 ARG A CA 1
ATOM 681 C C . ARG A 1 90 ? 8.873 1.868 -27.794 1.00 81.12 90 ARG A C 1
ATOM 683 O O . ARG A 1 90 ? 8.290 1.511 -26.769 1.00 81.12 90 ARG A O 1
ATOM 690 N N . TRP A 1 91 ? 10.057 2.475 -27.783 1.00 82.94 91 TRP A N 1
ATOM 691 C CA . TRP A 1 91 ? 10.757 2.847 -26.566 1.00 82.94 91 TRP A CA 1
ATOM 692 C C . TRP A 1 91 ? 9.975 3.871 -25.740 1.00 82.94 91 TRP A C 1
ATOM 694 O O . TRP A 1 91 ? 9.704 3.622 -24.566 1.00 82.94 91 TRP A O 1
ATOM 704 N N . LYS A 1 92 ? 9.542 4.981 -26.353 1.00 83.44 92 LYS A N 1
ATOM 705 C CA . LYS A 1 92 ? 8.723 6.020 -25.705 1.00 83.44 92 LYS A CA 1
ATOM 706 C C . LYS A 1 92 ? 7.428 5.442 -25.137 1.00 83.44 92 LYS A C 1
ATOM 708 O O . LYS A 1 92 ? 7.067 5.749 -24.001 1.00 83.44 92 LYS A O 1
ATOM 713 N N . MET A 1 93 ? 6.760 4.556 -25.879 1.00 86.06 93 MET A N 1
ATOM 714 C CA . MET A 1 93 ? 5.561 3.861 -25.403 1.00 86.06 93 MET A CA 1
ATOM 715 C C . MET A 1 93 ? 5.836 2.998 -24.165 1.00 86.06 93 MET A C 1
ATOM 717 O O . MET A 1 93 ? 5.044 3.010 -23.221 1.00 86.06 93 MET A O 1
ATOM 721 N N . ASN A 1 94 ? 6.944 2.253 -24.146 1.00 85.56 94 ASN A N 1
ATOM 722 C CA . ASN A 1 94 ? 7.326 1.447 -22.986 1.00 85.56 94 ASN A CA 1
ATOM 723 C C . ASN A 1 94 ? 7.720 2.324 -21.794 1.00 85.56 94 ASN A C 1
ATOM 725 O O . ASN A 1 94 ? 7.238 2.088 -20.688 1.00 85.56 94 ASN A O 1
ATOM 729 N N . LEU A 1 95 ? 8.498 3.382 -22.021 1.00 88.00 95 LEU A N 1
ATOM 730 C CA . LEU A 1 95 ? 8.876 4.339 -20.985 1.00 88.00 95 LEU A CA 1
ATOM 731 C C . LEU A 1 95 ? 7.639 4.950 -20.316 1.00 88.00 95 LEU A C 1
ATOM 733 O O . LEU A 1 95 ? 7.557 4.979 -19.090 1.00 88.00 95 LEU A O 1
ATOM 737 N N . TRP A 1 96 ? 6.649 5.377 -21.103 1.00 88.94 96 TRP A N 1
ATOM 738 C CA . TRP A 1 96 ? 5.399 5.919 -20.570 1.00 88.94 96 TRP A CA 1
ATOM 739 C C . TRP A 1 96 ? 4.631 4.895 -19.722 1.00 88.94 96 TRP A C 1
ATOM 741 O O . TRP A 1 96 ? 4.114 5.230 -18.655 1.00 88.94 96 TRP A O 1
ATOM 751 N N . ARG A 1 97 ? 4.589 3.625 -20.152 1.00 88.69 97 ARG A N 1
ATOM 752 C CA . ARG A 1 97 ? 3.951 2.544 -19.380 1.00 88.69 97 ARG A CA 1
ATOM 753 C C . ARG A 1 97 ? 4.629 2.345 -18.025 1.00 88.69 97 ARG A C 1
ATOM 755 O O . ARG A 1 97 ? 3.921 2.306 -17.021 1.00 88.69 97 ARG A O 1
ATOM 762 N N . HIS A 1 98 ? 5.958 2.275 -17.995 1.00 87.62 98 HIS A N 1
ATOM 763 C CA . HIS A 1 98 ? 6.726 2.132 -16.755 1.00 87.62 98 HIS A CA 1
ATOM 764 C C . HIS A 1 98 ? 6.573 3.353 -15.845 1.00 87.62 98 HIS A C 1
ATOM 766 O O . HIS A 1 98 ? 6.291 3.199 -14.662 1.00 87.62 98 HIS A O 1
ATOM 772 N N . GLN A 1 99 ? 6.633 4.575 -16.388 1.00 90.25 99 GLN A N 1
ATOM 773 C CA . GLN A 1 99 ? 6.380 5.798 -15.616 1.00 90.25 99 GLN A CA 1
ATOM 774 C C . GLN A 1 99 ? 4.989 5.793 -14.978 1.00 90.25 99 GLN A C 1
ATOM 776 O O . GLN A 1 99 ? 4.847 6.071 -13.790 1.00 90.25 99 GLN A O 1
ATOM 781 N N . ARG A 1 100 ? 3.949 5.447 -15.740 1.00 90.88 100 ARG A N 1
ATOM 782 C CA . ARG A 1 100 ? 2.585 5.357 -15.213 1.00 90.88 100 ARG A CA 1
ATOM 783 C C . ARG A 1 100 ? 2.475 4.298 -14.112 1.00 90.88 100 ARG A C 1
ATOM 785 O O . ARG A 1 100 ? 1.880 4.57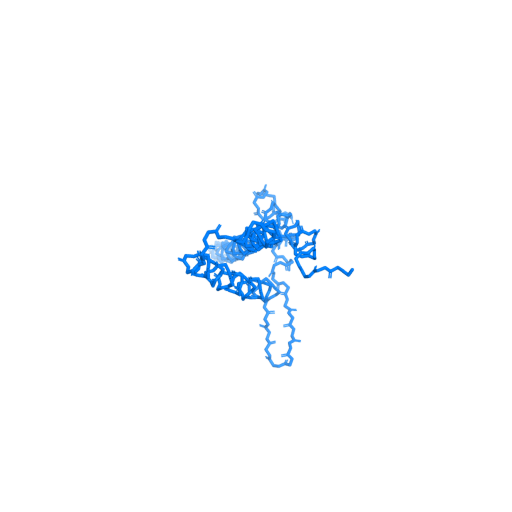4 -13.074 1.00 90.88 100 ARG A O 1
ATOM 792 N N . ASN A 1 101 ? 3.034 3.105 -14.321 1.00 90.88 101 ASN A N 1
ATOM 793 C CA . ASN A 1 101 ? 3.030 2.038 -13.314 1.00 90.88 101 ASN A CA 1
ATOM 794 C C . ASN A 1 101 ? 3.766 2.470 -12.037 1.00 90.88 101 ASN A C 1
ATOM 796 O O . ASN A 1 101 ? 3.273 2.240 -10.934 1.00 90.88 101 ASN A O 1
ATOM 800 N N . TRP A 1 102 ? 4.890 3.171 -12.191 1.00 91.62 102 TRP A N 1
ATOM 801 C CA . TRP A 1 102 ? 5.654 3.751 -11.095 1.00 91.62 102 TRP A CA 1
ATOM 802 C C . TRP A 1 102 ? 4.805 4.728 -10.273 1.00 91.62 102 TRP A C 1
ATOM 804 O O . TRP A 1 102 ? 4.680 4.548 -9.062 1.00 91.62 102 TRP A O 1
ATOM 814 N N . TRP A 1 103 ? 4.111 5.673 -10.917 1.00 91.94 103 TRP A N 1
ATOM 815 C CA . TRP A 1 103 ? 3.204 6.602 -10.227 1.00 91.94 103 TRP A CA 1
ATOM 816 C C . TRP A 1 103 ? 2.049 5.893 -9.511 1.00 91.94 103 TRP A C 1
ATOM 818 O O . TRP A 1 103 ? 1.739 6.229 -8.369 1.00 91.94 103 TRP A O 1
ATOM 828 N N . ILE A 1 104 ? 1.441 4.882 -10.144 1.00 89.81 104 ILE A N 1
ATOM 829 C CA . ILE A 1 104 ? 0.372 4.077 -9.531 1.00 89.81 104 ILE A CA 1
ATOM 830 C C . ILE A 1 104 ? 0.892 3.355 -8.283 1.00 89.81 104 ILE A C 1
ATOM 832 O O . ILE A 1 104 ? 0.230 3.356 -7.245 1.00 89.81 104 ILE A O 1
ATOM 836 N N . SER A 1 105 ? 2.079 2.751 -8.366 1.00 90.19 105 SER A N 1
ATOM 837 C CA . SER A 1 105 ? 2.682 2.030 -7.243 1.00 90.19 105 SER A CA 1
ATOM 838 C C . SER A 1 105 ? 3.040 2.957 -6.083 1.00 90.19 105 SER A C 1
ATOM 840 O O . SER A 1 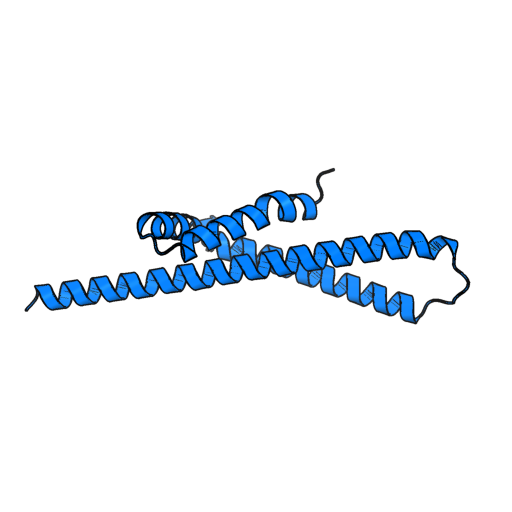105 ? 2.714 2.638 -4.941 1.00 90.19 105 SER A O 1
ATOM 842 N N . LEU A 1 106 ? 3.602 4.134 -6.377 1.00 91.62 106 LEU A N 1
ATOM 843 C CA . LEU A 1 106 ? 3.917 5.155 -5.383 1.00 91.62 106 LEU A CA 1
ATOM 844 C C . LEU A 1 106 ? 2.654 5.616 -4.653 1.00 91.62 106 LEU A C 1
ATOM 846 O O . LEU A 1 106 ? 2.600 5.562 -3.427 1.00 91.62 106 LEU A O 1
ATOM 850 N N . PHE A 1 107 ? 1.621 6.004 -5.406 1.00 92.00 107 PHE A N 1
ATOM 851 C CA . PHE A 1 107 ? 0.352 6.453 -4.837 1.00 92.00 107 PHE A CA 1
ATOM 852 C C . PHE A 1 107 ? -0.281 5.380 -3.946 1.00 92.00 107 PHE A C 1
ATOM 854 O O . PHE A 1 107 ? -0.714 5.665 -2.828 1.00 92.00 107 PHE A O 1
ATOM 861 N N . ASN A 1 108 ? -0.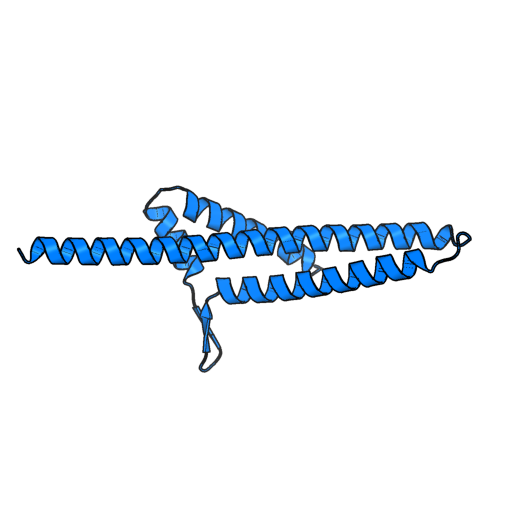277 4.127 -4.404 1.00 92.12 108 ASN A N 1
ATOM 862 C CA . ASN A 1 108 ? -0.830 3.018 -3.642 1.00 92.12 108 ASN A CA 1
ATOM 863 C C . ASN A 1 108 ? -0.050 2.774 -2.337 1.00 92.12 108 ASN A C 1
ATOM 865 O O . ASN A 1 108 ? -0.665 2.643 -1.280 1.00 92.12 108 ASN A O 1
ATOM 869 N N . ILE A 1 109 ? 1.289 2.777 -2.373 1.00 92.88 109 ILE A N 1
ATOM 870 C CA . ILE A 1 109 ? 2.120 2.655 -1.162 1.00 92.88 109 ILE A CA 1
ATOM 871 C C . ILE A 1 109 ? 1.805 3.779 -0.179 1.00 92.88 109 ILE A C 1
ATOM 873 O O . ILE A 1 109 ? 1.615 3.516 1.009 1.00 92.88 109 ILE A O 1
ATOM 877 N N . THR A 1 110 ? 1.728 5.023 -0.655 1.00 93.00 110 THR A N 1
ATOM 878 C CA . THR A 1 110 ? 1.416 6.174 0.195 1.00 93.00 110 THR A CA 1
ATOM 879 C C . THR A 1 110 ? 0.070 5.995 0.891 1.00 93.00 110 THR A C 1
ATOM 881 O O . THR A 1 110 ? 0.003 6.153 2.110 1.00 93.00 110 THR A O 1
ATOM 884 N N . LEU A 1 111 ? -0.979 5.594 0.162 1.00 92.31 111 LEU A N 1
ATOM 885 C CA . LEU A 1 111 ? -2.296 5.336 0.751 1.00 92.31 111 LEU A CA 1
ATOM 886 C C . LEU A 1 111 ? -2.239 4.247 1.825 1.00 92.31 111 LEU A C 1
ATOM 888 O O . LEU A 1 111 ? -2.709 4.456 2.943 1.00 92.31 111 LEU A O 1
ATOM 892 N N . TRP A 1 112 ? -1.616 3.105 1.533 1.00 91.81 112 TRP A N 1
ATOM 893 C CA . TRP A 1 112 ? -1.530 2.014 2.502 1.00 91.81 112 TRP A CA 1
ATOM 894 C C . TRP A 1 112 ? -0.700 2.376 3.739 1.00 91.81 112 TRP A C 1
ATOM 896 O O . TRP A 1 112 ? -1.064 1.986 4.851 1.00 91.81 112 TRP A O 1
ATOM 906 N N . ILE A 1 113 ? 0.371 3.164 3.593 1.00 91.69 113 ILE A N 1
ATOM 907 C CA . ILE A 1 113 ? 1.148 3.683 4.729 1.00 91.69 113 ILE A CA 1
ATOM 908 C C . ILE A 1 113 ? 0.300 4.625 5.588 1.00 91.69 113 ILE A C 1
ATOM 910 O O . ILE A 1 113 ? 0.315 4.500 6.814 1.00 91.69 113 ILE A O 1
ATOM 914 N N . VAL A 1 114 ? -0.449 5.546 4.976 1.00 91.56 114 VAL A N 1
ATOM 915 C CA . VAL A 1 114 ? -1.326 6.473 5.709 1.00 91.56 114 VAL A CA 1
ATOM 916 C C . VAL A 1 114 ? -2.392 5.693 6.471 1.00 91.56 114 VAL A C 1
ATOM 918 O O . VAL A 1 114 ? -2.501 5.834 7.688 1.00 91.56 114 VAL A O 1
ATOM 921 N N . CYS A 1 115 ? -3.111 4.803 5.791 1.00 90.06 115 CYS A N 1
ATOM 922 C CA . CYS A 1 115 ? -4.126 3.954 6.402 1.00 90.06 115 CYS A CA 1
ATOM 923 C C . CYS A 1 115 ? -3.537 3.106 7.557 1.00 90.06 115 CYS A C 1
ATOM 925 O O . CYS A 1 115 ? -4.145 3.000 8.625 1.00 90.06 115 CYS A O 1
ATOM 927 N N . TRP A 1 116 ? -2.314 2.573 7.407 1.00 87.94 116 TRP A N 1
ATOM 928 C CA . TRP A 1 116 ? -1.613 1.866 8.485 1.00 87.94 116 TRP A CA 1
ATOM 929 C C . TRP A 1 116 ? -1.340 2.763 9.697 1.00 87.94 116 TRP A C 1
ATOM 931 O O . TRP A 1 116 ? -1.638 2.379 10.831 1.00 87.94 116 TRP A O 1
ATOM 941 N N . ARG A 1 117 ? -0.779 3.956 9.476 1.00 90.44 117 ARG A N 1
ATOM 942 C CA . ARG A 1 117 ? -0.423 4.895 10.549 1.00 90.44 117 ARG A CA 1
ATOM 943 C C . ARG A 1 117 ? -1.654 5.399 11.292 1.00 90.44 117 ARG A C 1
ATOM 945 O O . ARG A 1 117 ? -1.662 5.366 12.520 1.00 90.44 117 ARG A O 1
ATOM 952 N N . VAL A 1 118 ? -2.695 5.794 10.564 1.00 88.75 118 VAL A N 1
ATOM 953 C CA . VAL A 1 118 ? -3.947 6.288 11.151 1.00 88.75 118 VAL A CA 1
ATOM 954 C C . VAL A 1 118 ? -4.637 5.186 11.956 1.00 88.75 118 VAL A C 1
ATOM 956 O O . VAL A 1 118 ? -5.041 5.422 13.092 1.00 88.75 118 VAL A O 1
ATOM 959 N N . SER A 1 119 ? -4.686 3.953 11.441 1.00 87.88 119 SER A N 1
ATOM 960 C CA . SER A 1 119 ? -5.239 2.810 12.180 1.00 87.88 119 SER A CA 1
ATOM 961 C C . SER A 1 119 ? -4.521 2.580 13.521 1.00 87.88 119 SER A C 1
ATOM 963 O O . SER A 1 119 ? -5.178 2.428 14.551 1.00 87.88 119 SER A O 1
ATOM 965 N N . GLN A 1 120 ? -3.184 2.628 13.551 1.00 87.06 120 GLN A N 1
ATOM 966 C CA . GLN A 1 120 ? -2.420 2.485 14.802 1.00 87.06 120 GLN A CA 1
ATOM 967 C C . GLN A 1 120 ? -2.668 3.641 15.775 1.00 87.06 120 GLN A C 1
ATOM 969 O O . GLN A 1 120 ? -2.761 3.422 16.983 1.00 87.06 120 GLN A O 1
ATOM 974 N N . LEU A 1 121 ? -2.787 4.863 15.253 1.00 88.62 121 LEU A N 1
ATOM 975 C CA . LEU A 1 121 ? -3.052 6.053 16.053 1.00 88.62 121 LEU A CA 1
ATOM 976 C C . LEU A 1 121 ? -4.423 5.960 16.742 1.00 88.62 121 LEU A C 1
ATOM 978 O O . LEU A 1 121 ? -4.523 6.158 17.953 1.00 88.62 121 LEU A O 1
ATOM 982 N N . ILE A 1 122 ? -5.462 5.566 16.000 1.00 86.81 122 ILE A N 1
ATOM 983 C CA . ILE A 1 122 ? -6.813 5.340 16.536 1.00 86.81 122 ILE A CA 1
ATOM 984 C C . ILE A 1 122 ? -6.793 4.244 17.611 1.00 86.81 122 ILE A C 1
ATOM 986 O O . ILE A 1 122 ? -7.398 4.406 18.675 1.00 86.81 122 ILE A O 1
ATOM 990 N N . ALA A 1 123 ? -6.073 3.143 17.371 1.00 85.38 123 ALA A N 1
ATOM 991 C CA . ALA A 1 123 ? -5.930 2.063 18.346 1.00 85.38 123 ALA A CA 1
ATOM 992 C C . ALA A 1 123 ? -5.283 2.546 19.653 1.00 85.38 123 ALA A C 1
ATOM 994 O O . ALA A 1 123 ? -5.726 2.180 20.744 1.00 85.38 123 ALA A O 1
ATOM 995 N N . TYR A 1 124 ? -4.244 3.375 19.543 1.00 89.00 124 TYR A N 1
ATOM 996 C CA . TYR A 1 124 ? -3.536 3.942 20.684 1.00 89.00 124 TYR A CA 1
ATOM 997 C C . TYR A 1 124 ? -4.435 4.868 21.514 1.00 89.00 124 TYR A C 1
ATOM 999 O O . TYR A 1 124 ? -4.587 4.659 22.720 1.00 89.00 124 TYR A O 1
ATOM 1007 N N . TYR A 1 125 ? -5.092 5.843 20.877 1.00 88.75 125 TYR A N 1
ATOM 1008 C CA . TYR A 1 125 ? -5.961 6.784 21.589 1.00 88.75 125 TYR A CA 1
ATOM 1009 C C . TYR A 1 125 ? -7.158 6.097 22.242 1.00 88.75 125 TYR A C 1
ATOM 1011 O O . TYR A 1 125 ? -7.515 6.435 23.370 1.00 88.75 125 TYR A O 1
ATOM 1019 N N . ARG A 1 126 ? -7.745 5.085 21.592 1.00 85.38 126 ARG A N 1
ATOM 1020 C CA . ARG A 1 126 ? -8.857 4.330 22.180 1.00 85.38 126 ARG A CA 1
ATOM 1021 C C . ARG A 1 126 ? -8.448 3.617 23.466 1.00 85.38 126 ARG A C 1
ATOM 1023 O O . ARG A 1 126 ? -9.122 3.779 24.480 1.00 85.38 126 ARG A O 1
ATOM 1030 N N . LYS A 1 127 ? -7.313 2.908 23.446 1.00 89.00 127 LYS A N 1
ATOM 1031 C CA . LYS A 1 127 ? -6.758 2.262 24.646 1.00 89.00 127 LYS A CA 1
ATOM 1032 C C . LYS A 1 127 ? -6.505 3.276 25.760 1.00 89.00 127 LYS A C 1
ATOM 1034 O O . LYS A 1 127 ? -6.817 3.011 26.917 1.00 89.00 127 LYS A O 1
ATOM 1039 N N . ARG A 1 128 ? -5.974 4.454 25.417 1.00 91.69 128 ARG A N 1
ATOM 1040 C CA . ARG A 1 128 ? -5.705 5.516 26.393 1.00 91.69 128 ARG A CA 1
ATOM 1041 C C . ARG A 1 128 ? -6.986 6.057 27.036 1.00 91.69 128 ARG A C 1
ATOM 1043 O O . ARG A 1 128 ? -7.015 6.251 28.247 1.00 91.69 128 ARG A O 1
ATOM 1050 N N . ILE A 1 129 ? -8.045 6.264 26.254 1.00 90.81 129 ILE A N 1
ATOM 1051 C CA . ILE A 1 129 ? -9.348 6.725 26.761 1.00 90.81 129 ILE A CA 1
ATOM 1052 C C . ILE A 1 129 ? -9.979 5.680 27.692 1.00 90.81 129 ILE A C 1
ATOM 1054 O O . ILE A 1 129 ? -10.526 6.038 28.733 1.00 90.81 129 ILE A O 1
ATOM 1058 N N . GLU A 1 130 ? -9.898 4.393 27.352 1.00 91.38 130 GLU A N 1
ATOM 1059 C CA . GLU A 1 130 ? -10.422 3.307 28.193 1.00 91.38 130 GLU A CA 1
ATOM 1060 C C . GLU A 1 130 ? -9.707 3.231 29.549 1.00 91.38 130 GLU A C 1
ATOM 1062 O O . GLU A 1 130 ? -10.366 3.126 30.583 1.00 91.38 130 GLU A O 1
ATOM 1067 N N . GLN A 1 131 ? -8.379 3.376 29.566 1.00 92.38 131 GLN A N 1
ATOM 1068 C CA . GLN A 1 131 ? -7.595 3.437 30.806 1.00 92.38 131 GLN A CA 1
ATOM 1069 C C . GLN A 1 131 ? -8.021 4.604 31.708 1.00 92.38 131 GLN A C 1
ATOM 1071 O O . GLN A 1 131 ? -8.207 4.418 32.910 1.00 92.38 131 GLN A O 1
ATOM 1076 N N . LEU A 1 132 ? -8.220 5.794 31.133 1.00 92.50 132 LEU A N 1
ATOM 1077 C CA . LEU A 1 132 ? -8.656 6.976 31.884 1.00 92.50 132 LEU A CA 1
ATOM 1078 C C . LEU A 1 132 ? -10.057 6.790 32.481 1.00 92.50 132 LEU A C 1
ATOM 1080 O O . LEU A 1 132 ? -10.282 7.134 33.637 1.00 92.50 132 LEU A O 1
ATOM 1084 N N . LYS A 1 133 ? -10.987 6.186 31.731 1.00 91.44 133 LYS A N 1
ATOM 1085 C CA . LYS A 1 133 ? -12.335 5.880 32.237 1.00 91.44 133 LYS A CA 1
ATOM 1086 C C . LYS A 1 133 ? -12.310 4.912 33.420 1.00 91.44 133 LYS A C 1
ATOM 1088 O O . LYS A 1 133 ? -13.089 5.089 34.352 1.00 91.44 133 LYS A O 1
ATOM 1093 N N . MET A 1 134 ? -11.431 3.908 33.396 1.00 90.62 134 MET A N 1
ATOM 1094 C CA . MET A 1 134 ? -11.283 2.977 34.520 1.00 90.62 134 MET A CA 1
ATOM 1095 C C . MET A 1 134 ? -10.711 3.665 35.764 1.00 90.62 134 MET A C 1
ATOM 1097 O O . MET A 1 134 ? -11.231 3.440 36.850 1.00 90.62 134 MET A O 1
ATOM 1101 N N . SER A 1 135 ? -9.719 4.548 35.600 1.00 90.00 135 SER A N 1
ATOM 1102 C CA . SER A 1 135 ? -9.127 5.312 36.710 1.00 90.00 135 SER A CA 1
ATOM 1103 C C . SER A 1 135 ? -10.110 6.272 37.384 1.00 90.00 135 SER A C 1
ATOM 1105 O O . SER A 1 135 ? -10.010 6.487 38.585 1.00 90.00 135 SER A O 1
ATOM 1107 N N . ILE A 1 136 ? -11.043 6.860 36.628 1.00 91.69 136 ILE A N 1
ATOM 1108 C CA . ILE A 1 136 ? -12.074 7.750 37.186 1.00 91.69 136 ILE A CA 1
ATOM 1109 C C . ILE A 1 136 ? -13.125 6.949 37.962 1.00 91.69 136 ILE A C 1
ATOM 1111 O O . ILE A 1 136 ? -13.622 7.417 38.972 1.00 91.69 136 ILE A O 1
ATOM 1115 N N . LYS A 1 137 ? -13.469 5.736 37.509 1.00 84.44 137 LYS A N 1
ATOM 1116 C CA . LYS A 1 137 ? -14.498 4.903 38.155 1.00 84.44 137 LYS A CA 1
ATOM 1117 C C . LYS A 1 137 ? -14.031 4.268 39.475 1.00 84.44 137 LYS A C 1
ATOM 1119 O O . LYS A 1 137 ? -14.865 3.812 40.248 1.00 84.44 137 LYS A O 1
ATOM 1124 N N . SER A 1 138 ? -12.721 4.174 39.704 1.00 75.56 138 SER A N 1
ATOM 1125 C CA . SER A 1 138 ? -12.138 3.632 40.940 1.00 75.56 138 SER A CA 1
ATOM 1126 C C . SER A 1 138 ? -11.993 4.653 42.073 1.00 75.56 138 SER A C 1
ATOM 1128 O O . SER A 1 138 ? -11.575 4.263 43.161 1.00 75.56 138 SER A O 1
ATOM 1130 N N . GLN A 1 139 ? -12.272 5.931 41.805 1.00 64.38 139 GLN A N 1
ATOM 1131 C CA . GLN A 1 139 ? -12.215 7.036 42.762 1.00 64.38 139 GLN A CA 1
ATOM 1132 C C . GLN A 1 139 ? -13.632 7.433 43.183 1.00 64.38 139 GLN A C 1
ATOM 1134 O O . GLN A 1 139 ? -13.797 7.774 44.373 1.00 64.38 139 GLN A O 1
#

Secondary structure (DSSP, 8-state):
---HHHHIIIIIHHHHHHHHHHHHS--HHHHHHHHHHHT-EEEETTEEEEHHHHHHHHHHHHHHHHHHHHHHHHHHHHT--TT-HHHHHHHHHHHHHHHHHHHHHHHHHHHHHHHHHHHHHHHHHHHHHHHHHHHHHT-

Radius of gyration: 21.51 Å; chains: 1; bounding box: 43×33×78 Å

pLDDT: mean 84.85, std 9.0, range [42.66, 93.0]

InterPro domains:
  IPR040463 BAP29/BAP31, transmembrane domain [PF05529] (4-127)

=== Feature glossary ===
A reading guide for the features in this record.

Start from the sequence.

  · This is the polypeptide sequence — one letter per residue, N-terminus first. Length ranges from a few dozen residues for small domains to over a thousand for large multi-domain proteins.

Fold it, and you get atomic coordinates and the backbone conformation that goes with them.

  · Structure coordinates are given as an mmCIF _atom_site loop: one row per atom with element, residue name, chain id, sequence number, and x/y/z position in Å. Only the f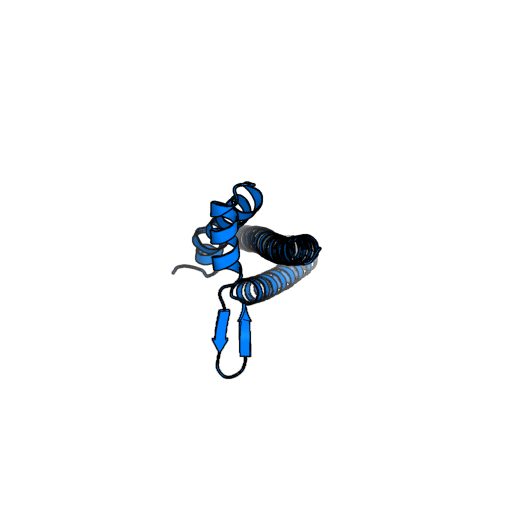our main-chain atoms per residue are included here; side chains are omitted to keep the record compact.

  · Backbone dihedral angles. Every residue except chain termini has a φ (preceding-C → N → Cα → C) and a ψ (N → Cα → C → next-N). They are reported in degrees following the IUPAC sign convention. Secondary structure is essentially a statement about which (φ, ψ) basin each residue occupies.

  · The SS8 string is DSSP's per-residue secondary-structure call. α-helix (H) means an i→i+4 H-bond ladder; β-strand (E) means the residue participates in a β-sheet; 3₁₀ (G) and π (I) are tighter and wider helices; T/S are turns/bends; '-' is loop.

  · SS3 is a coarse helix/strand/coil call (letters a/b/c) made by the P-SEA algorithm from inter-Cα distances and dihedrals. It is less detailed than DSSP but needs only Cα positions.

Summarize the fold with a handful of shape descriptors and a per-residue structural alphabet.

  · Radius of gyration (Rg) is the root-mean-square distance of Cα atoms from their centroid — a single number for overall size and compactness. A globular domain of N residues has Rg ≈ 2.2·N^0.38 Å; an extended or disordered chain has a much larger Rg. The Cα contact count is the number of residue pairs whose Cα atoms are within 8 Å and are more than four positions apart in sequence — a standard proxy for tertiary packing density. The bounding box is the smallest axis-aligned box enclosing all Cα atoms.

  · The Foldseek 3Di string encodes local tertiary geometry as a 20-letter alphabet — one character per residue — derived from the relative positions of nearby Cα atoms. Unlike the amino-acid sequence, 3Di is a direct function of the 3D structure, so two proteins with the same fold have similar 3Di strings even at low sequence identity.

  · Solvent-accessible surface area (SASA) is the area in Å² traced out by the centre of a 1.4 Å probe sphere (a water molecule) rolled over the protein's van der Waals surface (Shrake–Rupley / Lee–Richards construction). Buried residues have near-zero SASA; fully exposed residues can exceed 200 Å². The total SASA scales roughly with the number of surface residues.

Ask how reliable the model is.

  · pLDDT (predicted Local Distance Difference Test) is AlphaFold's per-residue confidence score, ranging from 0 to 100. Values above 90 indicate high confidence (typically well-packed cores); 70–90 is confident; 50–70 low confidence; below 50 usually means the region is disordered or the prediction is unreliable there. AlphaFold stores pLDDT in the mmCIF B-factor column.

  · B-factor (Debye–Waller factor) reflects atomic displacement in the crystal lattice. It is an experimental observable (units Å²), not a prediction; low values mean the atom is pinned down, high values mean it moves or is heterogeneous across the crystal.

  · Predicted Aligned Error (PAE) is an AlphaFold confidence matrix: entry (i, j) is the expected error in the position of residue j, in ångströms, when the prediction is superimposed on the true structure at residue i. Low PAE within a block of residues means that block is internally rigid and well-predicted; high PAE between two blocks means their relative placement is uncertain even if each block individually is confident.

Place it in context: what it resembles, what it is annotated as, and how it looks.

  · Nearest PDB neighbors are the top structural matches found by Foldseek when searching this structure against the entire Protein Data Bank. Each hit reports a TM-score (0 to 1; >0.5 almost always implies the same fold) and an E-value. These are *structural* homologs — they may share no detectable sequence similarity.

  · Functional annotations link the protein to curated databases. InterPro entries identify conserved domains and families by matching the sequence against member-database signatures (Pfam, PROSITE, CDD, …). Gene Ontology (GO) terms describe molecular function, biological process, and cellular component in a controlled vocabulary. CATH places the structure in a hierarchical fold classification (Class/Architecture/Topology/Homologous-superfamily). The organism is the source species.

  · Three diagnostic plots accompany the record. The Cα contact map visualizes the tertiary structure as a 2D adjacency matrix (8 Å cutoff, sequence-local contacts suppressed). The Ramachandran plot shows the distribution of backbone (φ, ψ) torsions, with points in the α and β basins reflecting secondary structure content. The PAE plot shows AlphaFold's inter-residue confidence as a color matrix.

  · Six rendered views show the 3D structure from the faces of a cube — i.e. along ±x, ±y, ±z. Rendering representation is drawn randomly per protein from cartoon (secondary-structure ribbons), sticks (backbone bonds), or molecular surface; coloring is either N→C rainbow (blue at the N-terminus through red at the C-terminus) or one color per chain.